Protein AF-A0A8C8R734-F1 (afdb_monomer_lite)

pLDDT: mean 72.42, std 19.45, range [39.47, 98.44]

Structure (mmCIF, N/CA/C/O backbone):
data_AF-A0A8C8R734-F1
#
_entry.id   AF-A0A8C8R734-F1
#
loop_
_atom_site.group_PDB
_atom_site.id
_atom_site.type_symbol
_atom_site.label_atom_id
_atom_site.label_alt_id
_atom_site.label_comp_id
_atom_site.label_asym_id
_atom_site.label_entity_id
_atom_site.label_seq_id
_atom_site.pdbx_PDB_ins_code
_atom_site.Cartn_x
_atom_site.Cartn_y
_atom_site.Cartn_z
_atom_site.occupancy
_atom_site.B_iso_or_equiv
_atom_site.auth_seq_id
_atom_site.auth_comp_id
_atom_site.auth_asym_id
_atom_site.auth_atom_id
_atom_site.pdbx_PDB_model_num
ATOM 1 N N . MET A 1 1 ? 53.226 50.890 -25.047 1.00 45.47 1 MET A N 1
ATOM 2 C CA . MET A 1 1 ? 51.754 50.917 -25.162 1.00 45.47 1 MET A CA 1
ATOM 3 C C . MET A 1 1 ? 51.342 49.991 -26.292 1.00 45.47 1 MET A C 1
ATOM 5 O O . MET A 1 1 ? 51.696 50.279 -27.422 1.00 45.47 1 MET A O 1
ATOM 9 N N . ALA A 1 2 ? 50.653 48.896 -25.983 1.00 43.59 2 ALA A N 1
ATOM 10 C CA . ALA A 1 2 ? 49.568 48.329 -26.787 1.00 43.59 2 ALA A CA 1
ATOM 11 C C . ALA A 1 2 ? 48.948 47.206 -25.947 1.00 43.59 2 ALA A C 1
ATOM 13 O O . ALA A 1 2 ? 49.590 46.199 -25.664 1.00 43.59 2 ALA A O 1
ATOM 14 N N . LEU A 1 3 ? 47.734 47.463 -25.472 1.00 48.19 3 LEU A N 1
ATOM 15 C CA . LEU A 1 3 ? 46.870 46.511 -24.792 1.00 48.19 3 LEU A CA 1
ATOM 16 C C . LEU A 1 3 ? 46.190 45.668 -25.875 1.00 48.19 3 LEU A C 1
ATOM 18 O O . LEU A 1 3 ? 45.585 46.231 -26.784 1.00 48.19 3 LEU A O 1
ATOM 22 N N . GLY A 1 4 ? 46.283 44.346 -25.780 1.00 40.81 4 GLY A N 1
ATOM 23 C CA . GLY A 1 4 ? 45.537 43.414 -26.623 1.00 40.81 4 GLY A CA 1
ATOM 24 C C . GLY A 1 4 ? 44.858 42.391 -25.730 1.00 40.81 4 GLY A C 1
ATOM 25 O O . GLY A 1 4 ? 45.495 41.437 -25.295 1.00 40.81 4 GLY A O 1
ATOM 26 N N . GLY A 1 5 ? 43.598 42.651 -25.383 1.00 46.31 5 GLY A N 1
ATOM 27 C CA . GLY A 1 5 ? 42.789 41.774 -24.547 1.00 46.31 5 GLY A CA 1
ATOM 28 C C . GLY A 1 5 ? 42.456 40.470 -25.266 1.00 46.31 5 GLY A C 1
ATOM 29 O O . GLY A 1 5 ? 41.962 40.487 -26.392 1.00 46.31 5 GLY A O 1
ATOM 30 N N . ALA A 1 6 ? 42.689 39.344 -24.595 1.00 49.19 6 ALA A N 1
ATOM 31 C CA . ALA A 1 6 ? 42.091 38.074 -24.971 1.00 49.19 6 ALA A CA 1
ATOM 32 C C . ALA A 1 6 ? 40.634 38.083 -24.486 1.00 49.19 6 ALA A C 1
ATOM 34 O O . ALA A 1 6 ? 40.348 37.881 -23.306 1.00 49.19 6 ALA A O 1
ATOM 35 N N . SER A 1 7 ? 39.733 38.415 -25.412 1.00 52.31 7 SER A N 1
ATOM 36 C CA . SER A 1 7 ? 38.290 38.251 -25.267 1.00 52.31 7 SER A CA 1
ATOM 37 C C . SER A 1 7 ? 37.976 36.773 -25.063 1.00 52.31 7 SER A C 1
ATOM 39 O O . SER A 1 7 ? 38.470 35.922 -25.799 1.00 52.31 7 SER A O 1
ATOM 41 N N . GLY A 1 8 ? 37.176 36.486 -24.041 1.00 53.75 8 GLY A N 1
ATOM 42 C CA . GLY A 1 8 ? 36.718 35.143 -23.741 1.00 53.75 8 GLY A CA 1
ATOM 43 C C . GLY A 1 8 ? 35.802 34.585 -24.822 1.00 53.75 8 GLY A C 1
ATOM 44 O O . GLY A 1 8 ? 34.983 35.299 -25.394 1.00 53.75 8 GLY A O 1
ATOM 45 N N . GLU A 1 9 ? 35.888 33.276 -24.999 1.00 46.16 9 GLU A N 1
ATOM 46 C CA . GLU A 1 9 ? 34.781 32.459 -25.469 1.00 46.16 9 GLU A CA 1
ATOM 47 C C . GLU A 1 9 ? 34.580 31.358 -24.429 1.00 46.16 9 GLU A C 1
ATOM 49 O O . GLU A 1 9 ? 35.255 30.330 -24.412 1.00 46.16 9 GLU A O 1
ATOM 54 N N . ALA A 1 10 ? 33.663 31.607 -23.492 1.00 52.22 10 ALA A N 1
ATOM 55 C CA . ALA A 1 10 ? 33.033 30.522 -22.765 1.00 52.22 10 ALA A CA 1
ATOM 56 C C . ALA A 1 10 ? 32.178 29.771 -23.789 1.00 52.22 10 ALA A C 1
ATOM 58 O O . ALA A 1 10 ? 31.120 30.249 -24.200 1.00 52.22 10 ALA A O 1
ATOM 59 N N . HIS A 1 11 ? 32.676 28.624 -24.242 1.00 39.47 11 HIS A N 1
ATOM 60 C CA . HIS A 1 11 ? 31.943 27.731 -25.122 1.00 39.47 11 HIS A CA 1
ATOM 61 C C . HIS A 1 11 ? 30.766 27.129 -24.340 1.00 39.47 11 HIS A C 1
ATOM 63 O O . HIS A 1 11 ? 30.858 26.064 -23.738 1.00 39.47 11 HIS A O 1
ATOM 69 N N . CYS A 1 12 ? 29.640 27.836 -24.321 1.00 52.44 12 CYS A N 1
ATOM 70 C CA . CYS A 1 12 ? 28.344 27.249 -24.012 1.00 52.44 12 CYS A CA 1
ATOM 71 C C . CYS A 1 12 ? 27.903 26.462 -25.252 1.00 52.44 12 CYS A C 1
ATOM 73 O O . CYS A 1 12 ? 27.385 27.047 -26.199 1.00 52.44 12 CYS A O 1
ATOM 75 N N . GLY A 1 13 ? 28.175 25.157 -25.281 1.00 46.59 13 GLY A N 1
ATOM 76 C CA . GLY A 1 13 ? 27.862 24.279 -26.408 1.00 46.59 13 GLY A CA 1
ATOM 77 C C . GLY A 1 13 ? 27.249 22.963 -25.945 1.00 46.59 13 GLY A C 1
ATOM 78 O O . GLY A 1 13 ? 27.960 22.081 -25.487 1.00 46.59 13 GLY A O 1
ATOM 79 N N . GLU A 1 14 ? 25.926 22.888 -26.095 1.00 51.62 14 GLU A N 1
ATOM 80 C CA . GLU A 1 14 ? 25.125 21.674 -26.295 1.00 51.62 14 GLU A CA 1
ATOM 81 C C . GLU A 1 14 ? 25.094 20.647 -25.146 1.00 51.62 14 GLU A C 1
ATOM 83 O O . GLU A 1 14 ? 25.769 19.620 -25.146 1.00 51.62 14 GLU A O 1
ATOM 88 N N . GLN A 1 15 ? 24.193 20.874 -24.178 1.00 53.44 15 GLN A N 1
ATOM 89 C CA . GLN A 1 15 ? 23.652 19.752 -23.409 1.00 53.44 15 GLN A CA 1
ATOM 90 C C . GLN A 1 15 ? 22.900 18.844 -24.386 1.00 53.44 15 GLN A C 1
ATOM 92 O O . GLN A 1 15 ? 21.797 19.169 -24.830 1.00 53.44 15 GLN A O 1
ATOM 97 N N . GLY A 1 16 ? 23.558 17.749 -24.764 1.00 56.44 16 GLY A N 1
ATOM 98 C CA . GLY A 1 16 ? 23.068 16.787 -25.735 1.00 56.44 16 GLY A CA 1
ATOM 99 C C . GLY A 1 16 ? 21.669 16.310 -25.370 1.00 56.44 16 GLY A C 1
ATOM 100 O O . GLY A 1 16 ? 21.426 15.796 -24.278 1.00 56.44 16 GLY A O 1
ATOM 101 N N . ARG A 1 17 ? 20.738 16.478 -26.310 1.00 62.03 17 ARG A N 1
ATOM 102 C CA . ARG A 1 17 ? 19.494 15.713 -26.318 1.00 62.03 17 ARG A CA 1
ATOM 103 C C . ARG A 1 17 ? 19.898 14.233 -26.223 1.00 62.03 17 ARG A C 1
ATOM 105 O O . ARG A 1 17 ? 20.693 13.810 -27.064 1.00 62.03 17 ARG A O 1
ATOM 112 N N . PRO A 1 18 ? 19.405 13.462 -25.237 1.00 62.97 18 PRO A N 1
ATOM 113 C CA . PRO A 1 18 ? 19.700 12.037 -25.191 1.00 62.97 18 PRO A CA 1
ATOM 114 C C . PRO A 1 18 ? 19.288 11.419 -26.534 1.00 62.97 18 PRO A C 1
ATOM 116 O O . PRO A 1 18 ? 18.246 11.823 -27.074 1.00 62.97 18 PRO A O 1
ATOM 119 N N . PRO A 1 19 ? 20.089 10.504 -27.110 1.00 78.56 19 PRO A N 1
ATOM 120 C CA . PRO A 1 19 ? 19.708 9.804 -28.329 1.00 78.56 19 PRO A CA 1
ATOM 121 C C . PRO A 1 19 ? 18.283 9.268 -28.174 1.00 78.56 19 PRO A C 1
ATOM 123 O O . PRO A 1 19 ? 17.921 8.777 -27.104 1.00 78.56 19 PRO A O 1
ATOM 126 N N . MET A 1 20 ? 17.451 9.399 -29.210 1.00 78.12 20 MET A N 1
ATOM 127 C CA . MET A 1 20 ? 16.035 8.993 -29.150 1.00 78.12 20 MET A CA 1
ATOM 128 C C . MET A 1 20 ? 15.867 7.543 -28.652 1.00 78.12 20 MET A C 1
ATOM 130 O O . MET A 1 20 ? 14.906 7.246 -27.945 1.00 78.12 20 MET A O 1
ATOM 134 N N . GLU A 1 21 ? 16.850 6.687 -28.937 1.00 84.38 21 GLU A N 1
ATOM 135 C CA . GLU A 1 21 ? 16.958 5.298 -28.476 1.00 84.38 21 GLU A CA 1
ATOM 136 C C . GLU A 1 21 ? 17.108 5.166 -26.946 1.00 84.38 21 GLU A C 1
ATOM 138 O O . GLU A 1 21 ? 16.490 4.294 -26.337 1.00 84.38 21 GLU A O 1
ATOM 143 N N . GLU A 1 22 ? 17.858 6.058 -26.288 1.00 92.81 22 GLU A N 1
ATOM 144 C CA . GLU A 1 22 ? 18.019 6.057 -24.825 1.00 92.81 22 GLU A CA 1
ATOM 145 C C . GLU A 1 22 ? 16.698 6.414 -24.128 1.00 92.81 22 GLU A C 1
ATOM 147 O O . GLU A 1 22 ? 16.317 5.813 -23.119 1.00 92.81 22 GLU A O 1
ATOM 152 N N . LEU A 1 23 ? 15.967 7.392 -24.671 1.00 94.12 23 LEU A N 1
ATOM 153 C CA . LEU A 1 23 ? 14.663 7.781 -24.137 1.00 94.12 23 LEU A CA 1
ATOM 154 C C . LEU A 1 23 ? 13.651 6.638 -24.268 1.00 94.12 23 LEU A C 1
ATOM 156 O O . LEU A 1 23 ? 12.922 6.355 -23.314 1.00 94.12 23 LEU A O 1
ATOM 160 N N . GLU A 1 24 ? 13.616 5.974 -25.422 1.00 95.81 24 GLU A N 1
ATOM 161 C CA . GLU A 1 24 ? 12.734 4.834 -25.660 1.00 95.81 24 GLU A CA 1
ATOM 162 C C . GLU A 1 24 ? 13.043 3.676 -24.704 1.00 95.81 24 GLU A C 1
ATOM 164 O O . GLU A 1 24 ?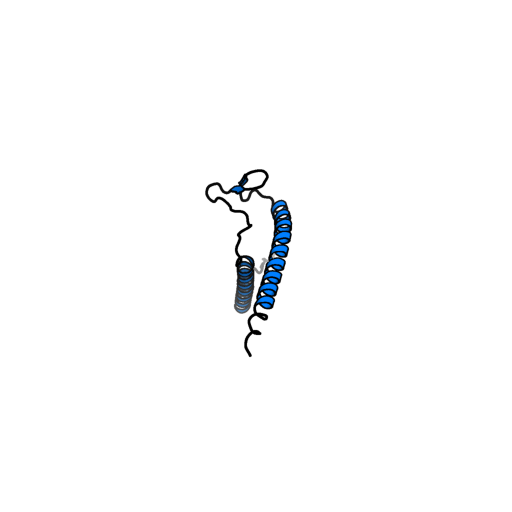 12.131 3.131 -24.075 1.00 95.81 24 GLU A O 1
ATOM 169 N N . GLU A 1 25 ? 14.322 3.355 -24.498 1.00 95.94 25 GLU A N 1
ATOM 170 C CA . GLU A 1 25 ? 14.715 2.324 -23.542 1.00 95.94 25 GLU A CA 1
ATOM 171 C C . GLU A 1 25 ? 14.304 2.686 -22.108 1.00 95.94 25 GLU A C 1
ATOM 173 O O . GLU A 1 25 ? 13.752 1.850 -21.383 1.00 95.94 25 GLU A O 1
ATOM 178 N N . ARG A 1 26 ? 14.496 3.942 -21.695 1.00 96.31 26 ARG A N 1
ATOM 179 C CA . ARG A 1 26 ? 14.075 4.417 -20.369 1.00 96.31 26 ARG A CA 1
ATOM 180 C C . ARG A 1 26 ? 12.564 4.323 -20.177 1.00 96.31 26 ARG A C 1
ATOM 182 O O . ARG A 1 26 ? 12.118 3.896 -19.110 1.00 96.31 26 ARG A O 1
ATOM 189 N N . LEU A 1 27 ? 11.779 4.685 -21.191 1.00 97.19 27 LEU A N 1
ATOM 190 C CA . LEU A 1 27 ? 10.321 4.548 -21.160 1.00 97.19 27 LEU A CA 1
ATOM 191 C C . LEU A 1 27 ? 9.905 3.076 -21.086 1.00 97.19 27 LEU A C 1
ATOM 193 O O . LEU A 1 27 ? 9.069 2.718 -20.255 1.00 97.19 27 LEU A O 1
ATOM 197 N N . ARG A 1 28 ? 10.541 2.202 -21.874 1.00 97.88 28 ARG A N 1
ATOM 198 C CA . ARG A 1 28 ? 10.307 0.753 -21.839 1.00 97.88 28 ARG A CA 1
ATOM 199 C C . ARG A 1 28 ? 10.574 0.175 -20.448 1.00 97.88 28 ARG A C 1
ATOM 201 O O . ARG A 1 28 ? 9.732 -0.541 -19.906 1.00 97.88 28 ARG A O 1
ATOM 208 N N . LEU A 1 29 ? 11.712 0.517 -19.842 1.00 98.25 29 LEU A N 1
ATOM 209 C CA . LEU A 1 29 ? 12.079 0.073 -18.494 1.00 98.25 29 LEU A CA 1
ATOM 210 C C . LEU A 1 29 ? 11.136 0.633 -17.422 1.00 98.25 29 LEU A C 1
ATOM 212 O O . LEU A 1 29 ? 10.778 -0.086 -16.488 1.00 98.25 29 LEU A O 1
ATOM 216 N N . SER A 1 30 ? 10.717 1.893 -17.550 1.00 98.31 30 SER A N 1
ATOM 217 C CA . SER A 1 30 ? 9.730 2.508 -16.656 1.00 98.31 30 SER A CA 1
ATOM 218 C C . SER A 1 30 ? 8.400 1.754 -16.699 1.00 98.31 30 SER A C 1
ATOM 220 O O . SER A 1 30 ? 7.869 1.376 -15.654 1.00 98.31 30 SER A O 1
ATOM 222 N N . ASN A 1 31 ? 7.900 1.461 -17.901 1.00 98.44 31 ASN A N 1
ATOM 223 C CA . ASN A 1 31 ? 6.650 0.731 -18.094 1.00 98.44 31 ASN A CA 1
ATOM 224 C C . ASN A 1 31 ? 6.727 -0.692 -17.534 1.00 98.44 31 ASN A C 1
ATOM 226 O O . ASN A 1 31 ? 5.806 -1.122 -16.845 1.00 98.44 31 ASN A O 1
ATOM 230 N N . ALA A 1 32 ? 7.841 -1.395 -17.760 1.00 98.19 32 ALA A N 1
ATOM 231 C CA . ALA A 1 32 ? 8.050 -2.729 -17.204 1.00 98.19 32 ALA A CA 1
ATOM 232 C C . ALA A 1 32 ? 8.001 -2.723 -15.664 1.00 98.19 32 ALA A C 1
ATOM 234 O O . ALA A 1 32 ? 7.316 -3.545 -15.060 1.00 98.19 32 ALA A O 1
ATOM 235 N N . ARG A 1 33 ? 8.663 -1.750 -15.019 1.00 98.38 33 ARG A N 1
ATOM 236 C CA . ARG A 1 33 ? 8.638 -1.590 -13.551 1.00 98.38 33 ARG A CA 1
ATOM 237 C C . ARG A 1 33 ? 7.248 -1.239 -13.026 1.00 98.38 33 ARG A C 1
ATOM 239 O O . ARG A 1 33 ? 6.859 -1.716 -11.960 1.00 98.38 33 ARG A O 1
ATOM 246 N N . PHE A 1 34 ? 6.515 -0.394 -13.748 1.00 98.38 34 PHE A N 1
ATOM 247 C CA . PHE A 1 34 ? 5.149 -0.023 -13.392 1.00 98.38 34 PHE A CA 1
ATOM 248 C C . PHE A 1 34 ? 4.205 -1.228 -13.470 1.00 98.38 34 PHE A C 1
ATOM 250 O O . PHE A 1 34 ? 3.490 -1.498 -12.507 1.00 98.38 34 PHE A O 1
ATOM 257 N N . ALA A 1 35 ? 4.254 -1.986 -14.569 1.00 98.31 35 ALA A N 1
ATOM 258 C CA . ALA A 1 35 ? 3.437 -3.179 -14.761 1.00 98.31 35 ALA A CA 1
ATOM 259 C C . ALA A 1 35 ? 3.706 -4.239 -13.681 1.00 98.31 35 ALA A C 1
ATOM 261 O O . ALA A 1 35 ? 2.763 -4.722 -13.057 1.00 98.31 35 ALA A O 1
ATOM 262 N N . ASP A 1 36 ? 4.978 -4.525 -13.386 1.00 97.75 36 ASP A N 1
ATOM 263 C CA . ASP A 1 36 ? 5.364 -5.439 -12.302 1.00 97.75 36 ASP A CA 1
ATOM 264 C C . ASP A 1 36 ? 4.838 -4.962 -10.936 1.00 97.75 36 ASP A C 1
ATOM 266 O O . ASP A 1 36 ? 4.262 -5.727 -10.162 1.00 97.75 36 ASP A O 1
ATOM 270 N N . SER A 1 37 ? 4.957 -3.661 -10.653 1.00 97.25 37 SER A N 1
ATOM 271 C CA . SER A 1 37 ? 4.446 -3.082 -9.406 1.00 97.25 37 SER A CA 1
ATOM 272 C C . SER A 1 37 ? 2.929 -3.236 -9.281 1.00 97.25 37 SER A C 1
ATOM 274 O O . SER A 1 37 ? 2.439 -3.575 -8.203 1.00 97.25 37 SER A O 1
ATOM 276 N N . MET A 1 38 ? 2.186 -3.017 -10.368 1.00 97.75 38 MET A N 1
ATOM 277 C C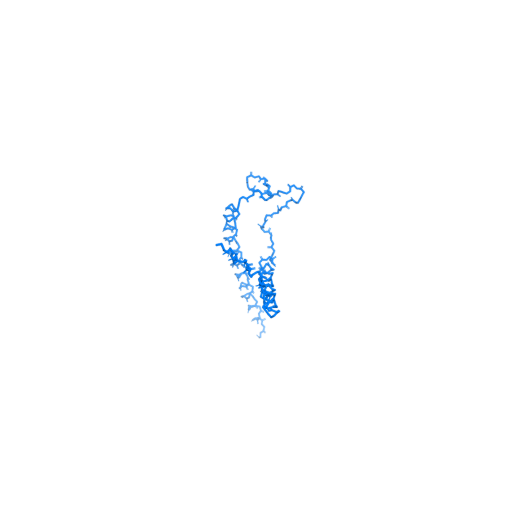A . MET A 1 38 ? 0.732 -3.186 -10.395 1.00 97.75 38 MET A CA 1
ATOM 278 C C . MET A 1 38 ? 0.322 -4.643 -10.200 1.00 97.75 38 MET A C 1
ATOM 280 O O . MET A 1 38 ? -0.559 -4.913 -9.385 1.00 97.75 38 MET A O 1
ATOM 284 N N . GLN A 1 39 ? 1.000 -5.574 -10.870 1.00 95.62 39 GLN A N 1
ATOM 285 C CA . GLN A 1 39 ? 0.758 -7.006 -10.714 1.00 95.62 39 GLN A CA 1
ATOM 286 C C . GLN A 1 39 ? 0.909 -7.432 -9.247 1.00 95.62 39 GLN A C 1
ATOM 288 O O . GLN A 1 39 ? 0.009 -8.037 -8.667 1.00 95.62 39 GLN A O 1
ATOM 293 N N . ARG A 1 40 ? 1.990 -6.993 -8.594 1.00 93.44 40 ARG A N 1
ATOM 294 C CA . ARG A 1 40 ? 2.244 -7.272 -7.173 1.00 93.44 40 ARG A CA 1
ATOM 295 C C . ARG A 1 40 ? 1.212 -6.647 -6.235 1.00 93.44 40 ARG A C 1
ATOM 297 O O . ARG A 1 40 ? 0.973 -7.180 -5.153 1.00 93.44 40 ARG A O 1
ATOM 304 N N . ILE A 1 41 ? 0.633 -5.498 -6.591 1.00 93.69 41 ILE A N 1
ATOM 305 C CA . ILE A 1 41 ? -0.462 -4.885 -5.824 1.00 93.69 41 ILE A CA 1
ATOM 306 C C . ILE A 1 41 ? -1.720 -5.744 -5.955 1.00 93.69 41 ILE A C 1
ATOM 308 O O . ILE A 1 41 ? -2.328 -6.055 -4.935 1.00 93.69 41 ILE A O 1
ATOM 312 N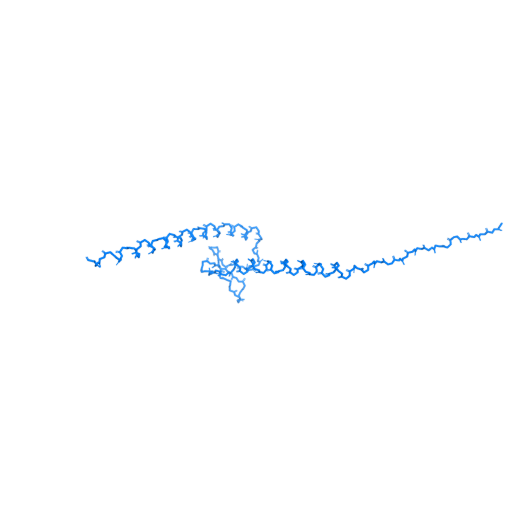 N . ILE A 1 42 ? -2.080 -6.149 -7.173 1.00 92.75 42 ILE A N 1
ATOM 313 C CA . ILE A 1 42 ? -3.272 -6.962 -7.438 1.00 92.75 42 ILE A CA 1
ATOM 314 C C . ILE A 1 42 ? -3.188 -8.285 -6.677 1.00 92.75 42 ILE A C 1
ATOM 316 O O . ILE A 1 42 ? -4.062 -8.564 -5.863 1.00 92.75 42 ILE A O 1
ATOM 320 N N . GLU A 1 43 ? -2.104 -9.040 -6.853 1.00 88.25 43 GLU A N 1
ATOM 321 C CA . GLU A 1 43 ? -1.885 -10.323 -6.166 1.00 88.25 43 GLU A CA 1
ATOM 322 C C . GLU A 1 43 ? -1.957 -10.193 -4.643 1.00 88.25 43 GLU A C 1
ATOM 324 O O . GLU A 1 43 ? -2.450 -11.072 -3.938 1.00 88.25 43 GLU A O 1
ATOM 329 N N . LYS A 1 44 ? -1.471 -9.070 -4.113 1.00 87.00 44 LYS A N 1
ATOM 330 C CA . LYS A 1 44 ? -1.462 -8.815 -2.677 1.00 87.00 44 LYS A CA 1
ATOM 331 C C . LYS A 1 44 ? -2.823 -8.397 -2.123 1.00 87.00 44 LYS A C 1
ATOM 333 O O . LYS A 1 44 ? -2.999 -8.472 -0.915 1.00 87.00 44 LYS A O 1
ATOM 338 N N . TYR A 1 45 ? -3.750 -7.907 -2.935 1.00 87.56 45 TYR A N 1
ATOM 339 C CA . TYR A 1 45 ? -5.038 -7.397 -2.455 1.00 87.56 45 TYR A CA 1
ATOM 340 C C . TYR A 1 45 ? -6.239 -8.112 -3.094 1.00 87.56 45 TYR A C 1
ATOM 342 O O . TYR A 1 45 ? -7.363 -7.641 -2.963 1.00 87.56 45 TYR A O 1
ATOM 350 N N . SER A 1 46 ? -6.027 -9.257 -3.753 1.00 90.31 46 SER A N 1
ATOM 351 C CA . SER A 1 46 ? -7.077 -10.064 -4.394 1.00 90.31 46 SER A CA 1
ATOM 352 C C . SER A 1 46 ? -7.750 -11.088 -3.468 1.00 90.31 46 SER A C 1
ATOM 354 O O . SER A 1 46 ? -8.449 -11.975 -3.952 1.00 90.31 46 SER A O 1
ATOM 356 N N . TYR A 1 47 ? -7.525 -11.019 -2.154 1.00 85.81 47 TYR A N 1
ATOM 357 C CA . TYR A 1 47 ? -8.147 -11.898 -1.159 1.00 85.81 47 TYR A CA 1
ATOM 358 C C . TYR A 1 47 ? -9.189 -11.144 -0.322 1.00 85.81 47 TYR A C 1
ATOM 360 O O . TYR A 1 47 ? -9.162 -9.918 -0.237 1.00 85.81 47 TYR A O 1
ATOM 368 N N . ALA A 1 48 ? -10.108 -11.879 0.306 1.00 86.81 48 ALA A N 1
ATOM 369 C CA . ALA A 1 48 ? -11.140 -11.295 1.156 1.00 86.81 48 ALA A CA 1
ATOM 370 C C . ALA A 1 48 ? -10.554 -10.724 2.462 1.00 86.81 48 ALA A C 1
ATOM 372 O O . ALA A 1 48 ? -9.708 -11.343 3.105 1.00 86.81 48 ALA A O 1
ATOM 373 N N . PHE A 1 49 ? -11.033 -9.549 2.868 1.00 84.88 49 PHE A N 1
ATOM 374 C CA . PHE A 1 49 ? -10.549 -8.792 4.030 1.00 84.88 49 PHE A CA 1
ATOM 375 C C . PHE A 1 49 ? -11.450 -8.981 5.269 1.00 84.88 49 PHE A C 1
ATOM 377 O O . PHE A 1 49 ? -11.694 -8.029 6.003 1.00 84.88 49 PHE A O 1
ATOM 384 N N . GLU A 1 50 ? -11.998 -10.185 5.477 1.00 81.06 50 GLU A N 1
ATOM 385 C CA . GLU A 1 50 ? -13.064 -10.449 6.469 1.00 81.06 50 GLU A CA 1
ATOM 386 C C . GLU A 1 50 ? -12.669 -10.095 7.913 1.00 81.06 50 GLU A C 1
ATOM 388 O O . GLU A 1 50 ? -13.474 -9.529 8.649 1.00 81.06 50 GLU A O 1
ATOM 393 N N . ASP A 1 51 ? -11.416 -10.359 8.293 1.00 81.06 51 ASP A N 1
ATOM 394 C CA . ASP A 1 51 ? -10.879 -10.095 9.638 1.00 81.06 51 ASP A CA 1
ATOM 395 C C . ASP A 1 51 ? -10.099 -8.770 9.748 1.00 81.06 51 ASP A C 1
ATOM 397 O O . ASP A 1 51 ? -9.447 -8.498 10.767 1.00 81.06 51 ASP A O 1
ATOM 401 N N . ASP A 1 52 ? -10.105 -7.959 8.688 1.00 83.88 52 ASP A N 1
ATOM 402 C CA . ASP A 1 52 ? -9.383 -6.693 8.651 1.00 83.88 52 ASP A CA 1
ATOM 403 C C . ASP A 1 52 ? -10.209 -5.544 9.243 1.00 83.88 52 ASP A C 1
ATOM 405 O O . ASP A 1 52 ? -11.371 -5.652 9.631 1.00 83.88 52 ASP A O 1
ATOM 409 N N . LEU A 1 53 ? -9.554 -4.397 9.374 1.00 85.88 53 LEU A N 1
ATOM 410 C CA . LEU A 1 53 ? -10.126 -3.235 10.034 1.00 85.88 53 LEU A CA 1
ATOM 411 C C . LEU A 1 53 ? -10.965 -2.444 9.055 1.00 85.88 53 LEU A C 1
ATOM 413 O O . LEU A 1 53 ? -10.466 -1.979 8.027 1.00 85.88 53 LEU A O 1
ATOM 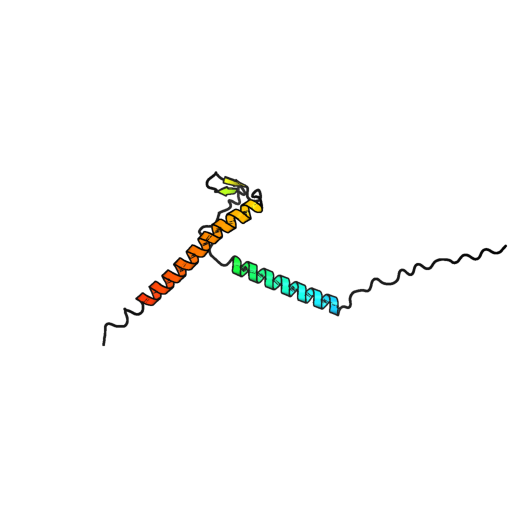417 N N . LEU A 1 54 ? -12.210 -2.200 9.438 1.00 90.06 54 LEU A N 1
ATOM 418 C CA . LEU A 1 54 ? -13.095 -1.355 8.666 1.00 90.06 54 LEU A CA 1
ATOM 419 C C . LEU A 1 54 ? -12.890 0.116 9.036 1.00 90.06 54 LEU A C 1
ATOM 421 O O . LEU A 1 54 ? -13.027 0.518 10.194 1.00 90.06 54 LEU A O 1
ATOM 425 N N . VAL A 1 55 ? -12.575 0.927 8.029 1.00 91.88 55 VAL A N 1
ATOM 426 C CA . VAL A 1 55 ? -12.506 2.383 8.167 1.00 91.88 55 VAL A CA 1
ATOM 427 C C . VAL A 1 55 ? -13.869 2.972 7.828 1.00 91.88 55 VAL A C 1
ATOM 429 O O . VAL A 1 55 ? -14.370 2.826 6.715 1.00 91.88 55 VAL A O 1
ATOM 432 N N . SER A 1 56 ? -14.455 3.693 8.777 1.00 93.81 56 SER A N 1
ATOM 433 C CA . SER A 1 56 ? -15.621 4.534 8.531 1.00 93.81 56 SER A CA 1
ATOM 434 C C . SER A 1 56 ? -15.201 5.747 7.708 1.00 93.81 56 SER A C 1
ATOM 436 O O . SER A 1 56 ? -14.528 6.648 8.210 1.00 93.81 56 SER A O 1
ATOM 438 N N . MET A 1 57 ? -15.635 5.809 6.448 1.00 95.06 57 MET A N 1
ATOM 439 C CA . MET A 1 57 ? -15.336 6.941 5.562 1.00 95.06 57 MET A CA 1
ATOM 440 C C . MET A 1 57 ? -15.981 8.254 6.026 1.00 95.06 57 MET A C 1
ATOM 442 O O . MET A 1 57 ? -15.470 9.325 5.717 1.00 95.06 57 MET A O 1
ATOM 446 N N . LYS A 1 58 ? -17.069 8.187 6.808 1.00 94.75 58 LYS A N 1
ATOM 447 C CA . LYS A 1 58 ? -17.759 9.368 7.356 1.00 94.75 58 LYS A CA 1
ATOM 448 C C . LYS A 1 58 ? -16.908 10.110 8.386 1.00 94.75 58 LYS A C 1
ATOM 450 O O . LYS A 1 58 ? -16.920 11.334 8.427 1.00 94.75 58 LYS A O 1
ATOM 455 N N . SER A 1 59 ? -16.228 9.363 9.249 1.00 94.00 59 SER A N 1
ATOM 456 C CA . SER A 1 59 ? -15.452 9.906 10.368 1.00 94.00 59 SER A CA 1
ATOM 457 C C . SER A 1 59 ? -13.945 9.801 10.155 1.00 94.00 59 SER A C 1
ATOM 459 O O . SER A 1 59 ? -13.192 10.347 10.953 1.00 94.00 59 SER A O 1
ATOM 461 N N . LEU A 1 60 ? -13.507 9.101 9.103 1.00 94.19 60 LEU A N 1
ATOM 462 C CA . LEU A 1 60 ? -12.123 8.679 8.896 1.00 94.19 60 LEU A CA 1
ATOM 463 C C . LEU A 1 60 ? -11.565 7.998 10.148 1.00 94.19 60 LEU A C 1
ATOM 465 O O . LEU A 1 60 ? -10.457 8.295 10.579 1.00 94.19 60 LEU A O 1
ATOM 469 N N . THR A 1 61 ? -12.340 7.097 10.756 1.00 93.81 61 THR A N 1
ATOM 470 C CA . THR A 1 61 ? -11.924 6.352 11.952 1.00 93.81 61 THR A CA 1
ATOM 471 C C . THR A 1 61 ? -12.073 4.853 11.774 1.00 93.81 61 THR A C 1
ATOM 473 O O . THR A 1 61 ? -12.900 4.396 10.992 1.00 93.81 61 THR A O 1
ATOM 476 N N . PHE A 1 62 ? -11.309 4.086 12.542 1.00 91.56 62 PHE A N 1
ATOM 477 C CA . PHE A 1 62 ? -11.447 2.636 12.658 1.00 91.56 62 PHE A CA 1
ATOM 478 C C . PHE A 1 62 ? -11.437 2.226 14.129 1.00 91.56 62 PHE A C 1
ATOM 480 O O . PHE A 1 62 ? -10.831 2.902 14.969 1.00 91.56 62 PHE A O 1
ATOM 487 N N . ASP A 1 63 ? -12.086 1.111 14.438 1.00 89.06 63 ASP A N 1
ATOM 488 C CA . ASP A 1 63 ? -12.189 0.631 15.808 1.00 89.06 63 ASP A CA 1
ATOM 489 C C . ASP A 1 63 ? -10.926 -0.109 16.247 1.00 89.06 63 ASP A C 1
ATOM 491 O O . ASP A 1 63 ? -10.310 -0.882 15.510 1.00 89.06 63 ASP A O 1
ATOM 495 N N . THR A 1 64 ? -10.524 0.134 17.493 1.00 85.69 64 THR A N 1
ATOM 496 C CA . THR A 1 64 ? -9.470 -0.627 18.165 1.00 85.69 64 THR A CA 1
ATOM 497 C C . THR A 1 64 ? -9.946 -1.061 19.545 1.00 85.69 64 THR A C 1
ATOM 499 O O . THR A 1 64 ? -10.838 -0.425 20.101 1.00 85.69 64 THR A O 1
ATOM 502 N N . PRO A 1 65 ? -9.302 -2.053 20.187 1.00 85.38 65 PRO A N 1
ATOM 503 C CA . PRO A 1 65 ? -9.635 -2.435 21.564 1.00 85.38 65 PRO A CA 1
ATOM 504 C C . PRO A 1 65 ? -9.513 -1.300 22.596 1.00 85.38 65 PRO A C 1
ATOM 506 O O . PRO A 1 65 ? -9.979 -1.437 23.718 1.00 85.38 65 PRO A O 1
ATOM 509 N N . LYS A 1 66 ? -8.853 -0.186 22.243 1.00 86.00 66 LYS A N 1
ATOM 510 C CA . LYS A 1 66 ? -8.726 1.015 23.084 1.00 86.00 66 LYS A CA 1
ATOM 511 C C . LYS A 1 66 ? -9.733 2.118 22.719 1.00 86.00 66 LYS A C 1
ATOM 513 O O . LYS A 1 66 ? -9.629 3.209 23.265 1.00 86.00 66 LYS A O 1
ATOM 518 N N . GLY A 1 67 ? -10.638 1.855 21.777 1.00 88.12 67 GLY A N 1
ATOM 519 C CA . GLY A 1 67 ? -11.582 2.812 21.203 1.00 88.12 67 GLY A CA 1
ATOM 520 C C . GLY A 1 67 ? -11.266 3.201 19.749 1.00 88.12 67 GLY A C 1
ATOM 521 O O . GLY A 1 67 ? -10.245 2.761 19.197 1.00 88.12 67 GLY A O 1
ATOM 522 N N . PRO A 1 68 ? -12.130 4.019 19.123 1.00 90.94 68 PRO A N 1
ATOM 523 C CA . PRO A 1 68 ? -11.951 4.489 17.752 1.00 90.94 68 PRO A CA 1
ATOM 524 C C . PRO A 1 68 ? -10.676 5.324 17.590 1.00 90.94 68 PRO A C 1
ATOM 526 O O . PRO A 1 68 ? -10.298 6.092 18.477 1.00 90.94 68 PRO A O 1
ATOM 529 N N . ARG A 1 69 ? -10.005 5.191 16.447 1.00 90.62 69 ARG A N 1
ATOM 530 C CA . ARG A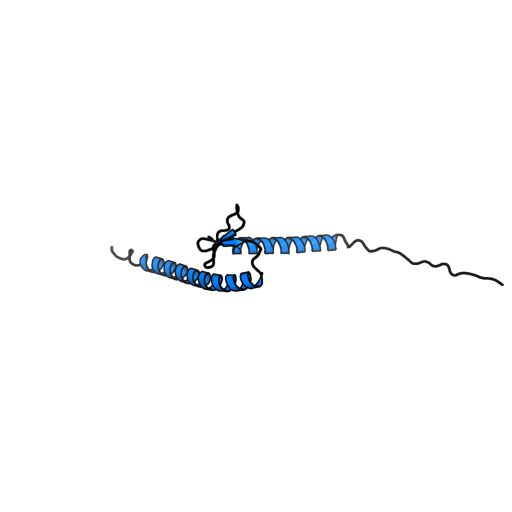 1 69 ? -8.807 5.967 16.093 1.00 90.62 69 ARG A CA 1
ATOM 531 C C . ARG A 1 69 ? -8.948 6.604 14.727 1.00 90.62 69 ARG A C 1
ATOM 533 O O . ARG A 1 69 ? -9.524 5.989 13.836 1.00 90.62 69 ARG A O 1
ATOM 540 N N . LEU A 1 70 ? -8.359 7.787 14.554 1.00 92.00 70 LEU A N 1
ATOM 541 C CA . LEU A 1 70 ? -8.274 8.458 13.261 1.00 92.00 70 LEU A CA 1
ATOM 542 C C . LEU A 1 70 ? -7.379 7.679 12.288 1.00 92.00 70 LEU A C 1
ATOM 544 O O . LEU A 1 70 ? -6.267 7.245 12.609 1.00 92.00 70 LEU A O 1
ATOM 548 N N . TRP A 1 71 ? -7.886 7.512 11.075 1.00 89.00 71 TRP A N 1
ATOM 549 C CA . TRP A 1 71 ? -7.170 6.984 9.930 1.00 89.00 71 TRP A CA 1
ATOM 550 C C . TRP A 1 71 ? -6.082 7.978 9.505 1.00 89.00 71 TRP A C 1
ATOM 552 O O . TRP A 1 71 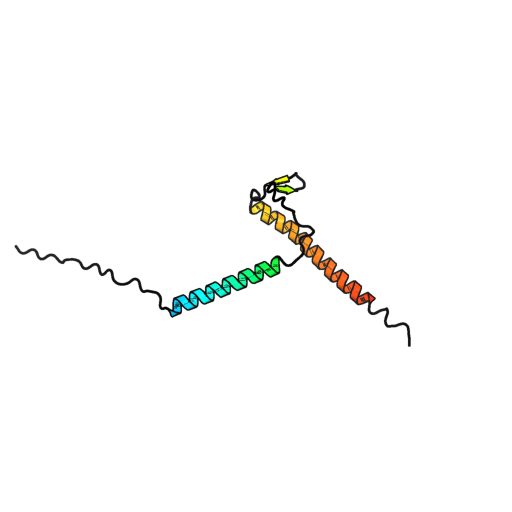? -6.319 9.179 9.430 1.00 89.00 71 TRP A O 1
ATOM 562 N N . GLY A 1 72 ? -4.866 7.487 9.249 1.00 82.62 72 GLY A N 1
ATOM 563 C CA . GLY A 1 72 ? -3.714 8.319 8.867 1.00 82.62 72 GLY A CA 1
ATOM 564 C C . GLY A 1 72 ? -2.880 8.879 10.031 1.00 82.62 72 GLY A C 1
ATOM 565 O O . GLY A 1 72 ? -1.695 9.135 9.844 1.00 82.62 72 GLY A O 1
ATOM 566 N N . GLU A 1 73 ? -3.421 8.969 11.250 1.00 82.31 73 GLU A N 1
ATOM 567 C CA . GLU A 1 73 ? -2.662 9.401 12.445 1.00 82.31 73 GLU A CA 1
ATOM 568 C C . GLU A 1 73 ? -1.809 8.263 13.053 1.00 82.31 73 GLU A C 1
ATOM 570 O O . GLU A 1 73 ? -0.991 8.431 13.963 1.00 82.31 73 GLU A O 1
ATOM 575 N N . VAL A 1 74 ? -1.969 7.048 12.529 1.00 73.44 74 VAL A N 1
ATOM 576 C CA . VAL A 1 74 ? -1.232 5.875 12.990 1.00 73.44 74 VAL A CA 1
ATOM 577 C C . VAL A 1 74 ? 0.209 5.944 12.490 1.00 73.44 74 VAL A C 1
ATOM 579 O O . VAL A 1 74 ? 0.475 5.840 11.295 1.00 73.44 74 VAL A O 1
ATOM 582 N N . SER A 1 75 ? 1.172 6.051 13.412 1.00 75.38 75 SER A N 1
ATOM 583 C CA . SER A 1 75 ? 2.589 6.060 13.027 1.00 75.38 75 SER A CA 1
ATOM 584 C C . SER A 1 75 ? 2.975 4.821 12.202 1.00 75.38 75 SER A C 1
ATOM 586 O O . SER A 1 75 ? 2.549 3.698 12.487 1.00 75.38 75 SER A O 1
ATOM 588 N N . ILE A 1 76 ? 3.876 4.994 11.231 1.00 74.69 76 ILE A N 1
ATOM 589 C CA . ILE A 1 76 ? 4.404 3.902 10.390 1.00 74.69 76 ILE A CA 1
ATOM 590 C C . ILE A 1 76 ? 4.985 2.760 11.250 1.00 74.69 76 ILE A C 1
ATOM 592 O O . ILE A 1 76 ? 4.888 1.585 10.890 1.00 74.69 76 ILE A O 1
ATOM 596 N N . LYS A 1 77 ? 5.558 3.079 12.421 1.00 77.69 77 LYS A N 1
ATOM 597 C CA . LYS A 1 77 ? 6.052 2.087 13.393 1.00 77.69 77 LYS A CA 1
ATOM 598 C C . LYS A 1 77 ? 4.913 1.229 13.957 1.00 77.69 77 LYS A C 1
ATOM 600 O O . LYS A 1 77 ? 5.055 0.008 14.040 1.00 77.69 77 LYS A O 1
ATOM 605 N N . ASN A 1 78 ? 3.782 1.850 14.289 1.00 72.44 78 ASN A N 1
ATOM 606 C CA . ASN A 1 78 ? 2.590 1.159 14.776 1.00 72.44 78 ASN A CA 1
ATOM 607 C C . ASN A 1 78 ? 1.963 0.297 13.678 1.00 72.44 78 ASN A C 1
ATOM 609 O O . ASN A 1 78 ? 1.667 -0.865 13.941 1.00 72.44 78 ASN A O 1
ATOM 613 N N . ILE A 1 79 ? 1.875 0.798 12.441 1.00 73.31 79 ILE A N 1
ATOM 614 C CA . ILE A 1 79 ? 1.387 0.023 11.288 1.00 73.31 79 ILE A CA 1
ATOM 615 C C . ILE A 1 79 ? 2.266 -1.215 11.057 1.00 73.31 79 ILE A C 1
ATOM 617 O O . ILE A 1 79 ? 1.752 -2.323 10.930 1.00 73.31 79 ILE A O 1
ATOM 621 N N . LYS A 1 80 ? 3.600 -1.073 11.079 1.00 74.31 80 LYS A N 1
ATOM 622 C CA . LYS A 1 80 ? 4.533 -2.210 10.941 1.00 74.31 80 LYS A CA 1
ATOM 623 C C . LYS A 1 80 ? 4.371 -3.238 12.065 1.00 74.31 80 LYS A C 1
ATOM 625 O O . LYS A 1 80 ? 4.375 -4.438 11.793 1.00 74.31 80 LYS A O 1
ATOM 630 N N . LYS A 1 81 ? 4.229 -2.792 13.319 1.00 75.69 81 LYS A N 1
ATOM 631 C CA . LYS A 1 81 ? 3.992 -3.676 14.474 1.00 75.69 81 LYS A CA 1
ATOM 632 C C . LYS A 1 81 ? 2.672 -4.431 14.327 1.00 75.69 81 LYS A C 1
ATOM 634 O O . LYS A 1 81 ? 2.615 -5.627 14.596 1.00 75.69 81 LYS A O 1
ATOM 639 N N . TRP A 1 82 ? 1.633 -3.746 13.867 1.00 67.00 82 TRP A N 1
ATOM 640 C CA . TRP A 1 82 ? 0.311 -4.332 13.724 1.00 67.00 82 TRP A CA 1
ATOM 641 C C . TRP A 1 82 ? 0.232 -5.305 12.553 1.00 67.00 82 TRP A C 1
ATOM 643 O O . TRP A 1 82 ? -0.244 -6.419 12.728 1.00 67.00 82 TRP A O 1
ATOM 653 N N . LYS A 1 83 ? 0.852 -4.966 11.419 1.00 67.50 83 LYS A N 1
ATOM 654 C CA . LYS A 1 83 ? 1.007 -5.866 10.274 1.00 67.50 83 LYS A CA 1
ATOM 655 C C . LYS A 1 83 ? 1.739 -7.160 10.646 1.00 67.50 83 LYS A C 1
ATOM 657 O O . LYS A 1 83 ? 1.323 -8.228 10.217 1.00 67.50 83 LYS A O 1
ATOM 662 N N . LYS A 1 84 ? 2.773 -7.101 11.499 1.00 69.81 84 LYS A N 1
ATOM 663 C CA . LYS A 1 84 ? 3.430 -8.309 12.042 1.00 69.81 84 LYS A CA 1
ATOM 664 C C . LYS A 1 84 ? 2.480 -9.173 12.880 1.00 69.81 84 LYS A C 1
ATOM 666 O O . LYS A 1 84 ? 2.569 -10.393 12.816 1.00 69.81 84 LYS A O 1
ATOM 671 N N . ASN A 1 85 ? 1.581 -8.562 13.652 1.00 62.47 85 ASN A N 1
ATOM 672 C CA . ASN A 1 85 ? 0.574 -9.296 14.424 1.00 62.47 85 ASN A CA 1
ATOM 673 C C . ASN A 1 85 ? -0.536 -9.873 13.531 1.00 62.47 85 ASN A C 1
ATOM 675 O O . ASN A 1 85 ? -1.016 -10.967 13.805 1.00 62.47 85 ASN A O 1
ATOM 679 N N . LEU A 1 86 ? -0.892 -9.179 12.449 1.00 62.34 86 LEU A N 1
ATOM 680 C CA . LEU A 1 86 ? -1.884 -9.622 11.471 1.00 62.34 86 LEU A CA 1
ATOM 681 C C . LEU A 1 86 ? -1.359 -10.780 10.604 1.00 62.34 86 LEU A C 1
ATOM 683 O O . LEU A 1 86 ? -2.046 -11.775 10.424 1.00 62.34 86 LEU A O 1
ATOM 687 N N . HIS A 1 87 ? -0.103 -10.716 10.141 1.00 55.12 87 HIS A N 1
ATOM 688 C CA . HIS A 1 87 ? 0.512 -11.801 9.358 1.00 55.12 87 HIS A CA 1
ATOM 689 C C . HIS A 1 87 ? 0.640 -13.101 10.161 1.00 55.12 87 HIS A C 1
ATOM 691 O O . HIS A 1 87 ? 0.445 -14.171 9.599 1.00 55.12 87 HIS A O 1
ATOM 697 N N . LYS A 1 88 ? 0.873 -13.030 11.482 1.00 54.00 88 LYS A N 1
ATOM 698 C CA . LYS A 1 88 ? 0.822 -14.221 12.350 1.00 54.00 88 LYS A CA 1
ATOM 699 C C . LYS A 1 88 ? -0.540 -14.929 12.301 1.00 54.00 88 LYS A C 1
ATOM 701 O O . LYS A 1 88 ? -0.571 -16.147 12.418 1.00 54.00 88 LYS A O 1
ATOM 706 N N . ARG A 1 89 ? -1.636 -14.182 12.114 1.00 50.69 89 ARG A N 1
ATOM 707 C CA . ARG A 1 89 ? -2.994 -14.729 11.967 1.00 50.69 89 ARG A CA 1
ATOM 708 C C . ARG A 1 89 ? -3.266 -15.229 10.546 1.00 50.69 89 ARG A C 1
ATOM 710 O O . ARG A 1 89 ? -3.783 -16.324 10.392 1.00 50.69 89 ARG A O 1
ATOM 717 N N . ALA A 1 90 ? -2.815 -14.518 9.512 1.00 48.72 90 ALA A N 1
ATOM 718 C CA . ALA A 1 90 ? -2.979 -14.961 8.121 1.00 48.72 90 ALA A CA 1
ATOM 719 C C . ALA A 1 90 ? -2.226 -16.275 7.810 1.00 48.72 90 ALA A C 1
ATOM 721 O O . ALA A 1 90 ? -2.767 -17.152 7.140 1.00 48.72 90 ALA A O 1
ATOM 722 N N . THR A 1 91 ? -1.016 -16.468 8.357 1.00 49.16 91 THR A N 1
ATOM 723 C CA . THR A 1 91 ? -0.284 -17.749 8.262 1.00 49.16 91 THR A CA 1
ATOM 724 C C . THR A 1 91 ? -1.001 -18.886 9.002 1.00 49.16 91 THR A C 1
ATOM 726 O O . THR A 1 91 ? -0.817 -20.052 8.667 1.00 49.16 91 THR A O 1
ATOM 729 N N . GLN A 1 92 ? -1.822 -18.574 10.008 1.00 45.72 92 GLN A N 1
ATOM 730 C CA . GLN A 1 92 ? -2.666 -19.556 10.688 1.00 45.72 92 GLN A CA 1
ATOM 731 C C . GLN A 1 92 ? -3.896 -19.916 9.837 1.00 45.72 92 GLN A C 1
ATOM 733 O O . GLN A 1 92 ? -4.222 -21.095 9.744 1.00 45.72 92 GLN A O 1
ATOM 738 N N . CYS A 1 93 ? -4.515 -18.948 9.151 1.00 47.03 93 CYS A N 1
ATOM 739 C CA . CYS A 1 93 ? -5.640 -19.202 8.243 1.00 47.03 93 CYS A CA 1
ATOM 740 C C . CYS A 1 93 ? -5.236 -20.048 7.023 1.00 47.03 93 CYS A C 1
ATOM 742 O O . CYS A 1 93 ? -5.950 -20.986 6.691 1.00 47.03 93 CYS A O 1
ATOM 744 N N . GLN A 1 94 ? -4.059 -19.814 6.424 1.00 51.75 94 GLN A N 1
ATOM 745 C CA . GLN A 1 94 ? -3.553 -20.641 5.312 1.00 51.75 94 GLN A CA 1
ATOM 746 C C . GLN A 1 94 ? -3.401 -22.125 5.693 1.00 51.75 94 GLN A C 1
ATOM 748 O O . GLN A 1 94 ? -3.822 -22.997 4.938 1.00 51.75 94 GLN A O 1
ATOM 753 N N . LYS A 1 95 ? -2.890 -22.416 6.898 1.00 46.97 95 LYS A N 1
ATOM 754 C CA . LYS A 1 95 ? -2.759 -23.795 7.403 1.00 46.97 95 LYS A CA 1
ATOM 755 C C . LYS A 1 95 ? -4.112 -24.486 7.594 1.00 46.97 95 LYS A C 1
ATOM 757 O O . LYS A 1 95 ? -4.225 -25.689 7.374 1.00 46.97 95 LYS A O 1
ATOM 762 N N . ILE A 1 96 ? -5.139 -23.739 8.003 1.00 51.12 96 ILE A N 1
ATOM 763 C CA . ILE A 1 96 ? -6.493 -24.273 8.205 1.00 51.12 96 ILE A CA 1
ATOM 764 C C . ILE A 1 96 ? -7.155 -24.572 6.853 1.00 51.12 96 ILE A C 1
ATOM 766 O O . ILE A 1 96 ? -7.771 -25.623 6.712 1.00 51.12 96 ILE A O 1
ATOM 770 N N . THR A 1 97 ? -6.968 -23.723 5.835 1.00 50.53 97 THR A N 1
ATOM 771 C CA . THR A 1 97 ? -7.509 -23.974 4.488 1.00 50.53 97 THR A CA 1
ATOM 772 C C . THR A 1 97 ? -6.826 -25.158 3.792 1.00 50.53 97 THR A C 1
ATOM 774 O O . THR A 1 97 ? -7.496 -25.919 3.101 1.00 50.53 97 THR A O 1
ATOM 777 N N . GLU A 1 98 ? -5.517 -25.356 3.979 1.00 52.59 98 GLU A N 1
ATOM 778 C CA . GLU A 1 98 ? -4.804 -26.549 3.484 1.00 52.59 98 GLU A CA 1
ATOM 779 C C . GLU A 1 98 ? -5.285 -27.827 4.183 1.00 52.59 98 GLU A C 1
ATOM 781 O O . GLU A 1 98 ? -5.577 -28.817 3.518 1.00 52.59 98 GLU A O 1
ATOM 786 N N . THR A 1 99 ? -5.464 -27.782 5.509 1.00 50.38 99 THR A N 1
ATOM 787 C CA . THR A 1 99 ? -5.991 -28.920 6.283 1.00 50.38 99 THR A CA 1
ATOM 788 C C . THR A 1 99 ? -7.426 -29.257 5.875 1.00 50.38 99 THR A C 1
ATOM 790 O O . THR A 1 99 ? -7.760 -30.426 5.733 1.00 50.38 99 THR A O 1
ATOM 793 N N . GLN A 1 100 ? -8.271 -28.250 5.629 1.00 53.03 100 GLN A N 1
ATOM 794 C CA . GLN A 1 100 ? -9.648 -28.461 5.181 1.00 53.03 100 GLN A CA 1
ATOM 795 C C . GLN A 1 100 ? -9.708 -29.060 3.768 1.00 53.03 100 GLN A C 1
ATOM 797 O O . GLN A 1 100 ? -10.518 -29.947 3.524 1.00 53.03 100 GLN A O 1
ATOM 802 N N . LYS A 1 101 ? -8.836 -28.628 2.847 1.00 57.25 101 LYS A N 1
ATOM 803 C CA . LYS A 1 101 ? -8.739 -29.217 1.501 1.00 57.25 101 LYS A CA 1
ATOM 804 C C . LYS A 1 101 ? -8.268 -30.673 1.539 1.00 57.25 101 LYS A C 1
ATOM 806 O O . LYS A 1 101 ? -8.807 -31.485 0.797 1.00 57.25 101 LYS A O 1
ATOM 811 N N . GLN A 1 102 ? -7.319 -31.002 2.418 1.00 56.16 102 GLN A N 1
ATOM 812 C CA . GLN A 1 102 ? -6.883 -32.383 2.637 1.00 56.16 102 GLN A CA 1
ATOM 813 C C . GLN A 1 102 ? -8.027 -33.244 3.197 1.00 56.16 102 GLN A C 1
ATOM 815 O O . GLN A 1 102 ? -8.312 -34.304 2.662 1.00 56.16 102 GLN A O 1
ATOM 820 N N . TRP A 1 103 ? -8.743 -32.749 4.211 1.00 49.91 103 TRP A N 1
ATOM 821 C CA . TRP A 1 103 ? -9.842 -33.485 4.847 1.00 49.91 103 TRP A CA 1
ATOM 822 C C . TRP A 1 103 ? -11.024 -33.747 3.903 1.00 49.91 103 TRP A C 1
ATOM 824 O O . TRP A 1 103 ? -11.653 -34.794 3.987 1.00 49.91 103 TRP A O 1
ATOM 834 N N . ILE A 1 104 ? -11.316 -32.811 2.993 1.00 54.28 104 ILE A N 1
ATOM 835 C CA . ILE A 1 104 ? -12.341 -32.991 1.954 1.00 54.28 104 ILE A CA 1
ATOM 836 C C . ILE A 1 104 ? -11.882 -34.032 0.920 1.00 54.28 104 ILE A C 1
ATOM 838 O O . ILE A 1 104 ? -12.666 -34.901 0.558 1.00 54.28 104 ILE A O 1
ATOM 842 N N . SER A 1 105 ? -10.609 -34.002 0.506 1.00 63.19 105 SER A N 1
ATOM 843 C CA . SER A 1 105 ? -10.042 -35.001 -0.413 1.00 63.19 105 SER A CA 1
ATOM 844 C C . SER A 1 105 ? -10.048 -36.417 0.169 1.00 63.19 105 SER A C 1
ATOM 846 O O . SER A 1 105 ? -10.286 -37.366 -0.568 1.00 63.19 105 SER A O 1
ATOM 848 N N . ASP A 1 106 ? -9.783 -36.565 1.469 1.00 55.34 106 ASP A N 1
ATOM 849 C CA . ASP A 1 106 ? -9.728 -37.873 2.132 1.00 55.34 106 ASP A CA 1
ATOM 850 C C . ASP A 1 106 ? -11.136 -38.473 2.362 1.00 55.34 106 ASP A C 1
ATOM 852 O O . ASP A 1 106 ? -11.267 -39.678 2.559 1.00 55.34 106 ASP A O 1
ATOM 856 N N . PHE A 1 107 ? -12.197 -37.653 2.336 1.00 52.53 107 PHE A N 1
ATOM 857 C CA . PHE A 1 107 ? -13.587 -38.100 2.518 1.00 52.53 107 PHE A CA 1
ATOM 858 C C . PHE A 1 107 ? -14.250 -38.539 1.199 1.00 52.53 107 PHE A C 1
ATOM 860 O O . PHE A 1 107 ? -15.109 -39.415 1.206 1.00 52.53 107 PHE A O 1
ATOM 867 N N . GLU A 1 108 ? -13.834 -37.974 0.059 1.00 56.47 108 GLU A N 1
ATOM 868 C CA . GLU A 1 108 ? -14.363 -38.337 -1.268 1.00 56.47 108 GLU A CA 1
ATOM 869 C C . GLU A 1 108 ? -13.884 -39.720 -1.767 1.00 56.47 108 GLU A C 1
ATOM 871 O O . GLU A 1 108 ? -14.493 -40.282 -2.676 1.00 56.47 108 GLU A O 1
ATOM 876 N N . ASP A 1 109 ? -12.840 -40.301 -1.162 1.00 52.94 109 ASP A N 1
ATOM 877 C CA . ASP A 1 109 ? -12.271 -41.605 -1.561 1.00 52.94 109 ASP A CA 1
ATOM 878 C C . ASP A 1 109 ? -12.970 -42.812 -0.884 1.00 52.94 109 ASP A C 1
ATOM 880 O O . ASP A 1 109 ? -12.875 -43.948 -1.352 1.00 52.94 109 ASP A O 1
ATOM 884 N N . GLU A 1 110 ? -13.731 -42.587 0.196 1.00 54.31 110 GLU A N 1
ATOM 885 C CA . GLU A 1 110 ? -14.453 -43.650 0.923 1.00 54.31 110 GLU A CA 1
ATOM 886 C C . GLU A 1 110 ? -15.858 -43.940 0.351 1.00 54.31 110 GLU A C 1
ATOM 888 O O . GLU A 1 110 ? -16.357 -45.059 0.484 1.00 54.31 110 GLU A O 1
ATOM 893 N N . ASP A 1 111 ? -16.478 -42.995 -0.366 1.00 52.19 111 ASP A N 1
ATOM 894 C CA . ASP A 1 111 ? -17.830 -43.166 -0.935 1.00 52.19 111 ASP A CA 1
ATOM 895 C C . ASP A 1 111 ? -17.856 -43.967 -2.256 1.00 52.19 111 ASP A C 1
ATOM 897 O O . ASP A 1 111 ? -18.921 -44.358 -2.737 1.00 52.19 111 ASP A O 1
ATOM 901 N N . LEU A 1 112 ? -16.695 -44.280 -2.846 1.00 54.19 112 LEU A N 1
ATOM 902 C CA . LEU A 1 112 ? -16.595 -45.019 -4.115 1.00 54.19 112 LEU A CA 1
ATOM 903 C C . LEU A 1 112 ? -16.414 -46.539 -3.952 1.00 54.19 112 LEU A C 1
ATOM 905 O O . LEU A 1 112 ? -16.237 -47.245 -4.949 1.00 54.19 112 LEU A O 1
ATOM 909 N N . LYS A 1 113 ? -16.469 -47.076 -2.723 1.00 52.59 113 LYS A N 1
ATOM 910 C CA . LYS A 1 113 ? -16.125 -48.487 -2.449 1.00 52.59 113 LYS A CA 1
ATOM 911 C C . LYS A 1 113 ? -17.272 -49.399 -2.011 1.00 52.59 113 LYS A C 1
ATOM 913 O O . LYS A 1 113 ? -17.036 -50.576 -1.738 1.00 52.59 113 LYS A O 1
ATOM 918 N N . VAL A 1 114 ? -18.513 -48.918 -2.001 1.00 53.28 114 VAL A N 1
ATOM 919 C CA . VAL A 1 114 ? -19.700 -49.752 -1.757 1.00 53.28 114 VAL A CA 1
ATOM 920 C C . VAL A 1 114 ? -20.497 -49.844 -3.051 1.00 53.28 114 VAL A C 1
ATOM 922 O O . VAL A 1 114 ? -21.326 -48.987 -3.308 1.00 53.28 114 VAL A O 1
ATOM 925 N N . HIS A 1 115 ? -20.167 -50.844 -3.878 1.00 45.66 115 HIS A N 1
ATOM 926 C CA . HIS A 1 115 ? -21.011 -51.568 -4.849 1.00 45.66 115 HIS A CA 1
ATOM 927 C C . HIS A 1 115 ? -20.136 -52.145 -5.979 1.00 45.66 115 HIS A C 1
ATOM 929 O O . HIS A 1 115 ? -20.012 -51.563 -7.056 1.00 45.66 115 HIS A O 1
ATOM 935 N N . GLN A 1 116 ? -19.558 -53.321 -5.731 1.00 43.53 116 GLN A N 1
ATOM 936 C CA . GLN A 1 116 ? -19.296 -54.342 -6.751 1.00 43.53 116 GLN A CA 1
ATOM 937 C C . GLN A 1 116 ? -19.765 -55.690 -6.220 1.00 43.53 116 GLN A C 1
ATOM 939 O O . GLN A 1 116 ? -19.563 -55.933 -5.008 1.00 43.53 116 GLN A O 1
#

Foldseek 3Di:
DDDDDDDDDPPPDDPDDPPPVVVVVVVVVVVVVVVVVVVVVCVVPVDDQVVHWDQDPVQCWTADPVGIDHNPPQDPVNVVVVVVVVVVVVVVVVVVVVVVVVVVVVVVVVVVPPDD

Secondary structure (DSSP, 8-state):
---------------PPPPHHHHHHHHHHHHHHHHHHHHHHHHHH-S--TTSPPEETTTTEE--TT--EETT-S-HHHHHHHHHHHHHHHHHHHHHHHHHHHHHHHHTTTTTSS--

Sequence (116 aa):
MALGGASGEAHCGEQGRPPMEELEERLRLSNARFADSMQRIIEKYSYAFEDDLLVSMKSLTFDTPKGPRLWGEVSIKNIKKWKKNLHKRATQCQKITETQKQWISDFEDEDLKVHQ

Radius of gyration: 31.52 Å; chains: 1; bounding box: 73×105×52 Å

Organism: NCBI:txid367368